Protein AF-A0A932RA64-F1 (afdb_monomer_lite)

Structure (mmCIF, N/CA/C/O backbone):
data_AF-A0A932RA64-F1
#
_entry.id   AF-A0A932RA64-F1
#
loop_
_atom_site.group_PDB
_atom_site.id
_atom_site.type_symbol
_atom_site.label_atom_id
_atom_site.label_alt_id
_atom_site.label_comp_id
_atom_site.label_asym_id
_atom_site.label_entity_id
_atom_site.label_seq_id
_atom_site.pdbx_PDB_ins_code
_atom_site.Cartn_x
_atom_site.Cartn_y
_atom_site.Cartn_z
_atom_site.occupancy
_atom_site.B_iso_or_equiv
_atom_site.auth_seq_id
_atom_site.auth_comp_id
_atom_site.auth_asym_id
_atom_site.auth_atom_id
_atom_site.pdbx_PDB_model_num
ATOM 1 N N . MET A 1 1 ? 40.287 5.158 90.917 1.00 43.31 1 MET A N 1
ATOM 2 C CA . MET A 1 1 ? 40.723 5.036 89.509 1.00 43.31 1 MET A CA 1
ATOM 3 C C . MET A 1 1 ? 39.630 4.336 88.724 1.00 43.31 1 MET A C 1
ATOM 5 O O . MET A 1 1 ? 39.381 3.182 89.023 1.00 43.31 1 MET A O 1
ATOM 9 N N . GLN A 1 2 ? 38.979 5.041 87.796 1.00 41.34 2 GLN A N 1
ATOM 10 C CA . GLN A 1 2 ? 38.409 4.550 86.526 1.00 41.34 2 GLN A CA 1
ATOM 11 C C . GLN A 1 2 ? 37.528 5.678 85.967 1.00 41.34 2 GLN A C 1
ATOM 13 O O . GLN A 1 2 ? 36.369 5.833 86.333 1.00 41.34 2 GLN A O 1
ATOM 18 N N . GLY A 1 3 ? 38.139 6.535 85.146 1.00 41.34 3 GLY A N 1
ATOM 19 C CA . GLY A 1 3 ? 37.434 7.546 84.365 1.00 41.34 3 GLY A CA 1
ATOM 20 C C . GLY A 1 3 ? 36.888 6.914 83.088 1.00 41.34 3 GLY A C 1
ATOM 21 O O . GLY A 1 3 ? 37.637 6.284 82.339 1.00 41.34 3 GLY A O 1
ATOM 22 N N . ALA A 1 4 ? 35.588 7.070 82.855 1.00 46.59 4 ALA A N 1
ATOM 23 C CA . ALA A 1 4 ? 34.913 6.620 81.647 1.00 46.59 4 ALA A CA 1
ATOM 24 C C . ALA A 1 4 ? 35.402 7.425 80.428 1.00 46.59 4 ALA A C 1
ATOM 26 O O . ALA A 1 4 ? 35.295 8.650 80.393 1.00 46.59 4 ALA A O 1
ATOM 27 N N . LYS A 1 5 ? 35.944 6.739 79.414 1.00 47.97 5 LYS A N 1
ATOM 28 C CA . LYS A 1 5 ? 36.282 7.337 78.114 1.00 47.97 5 LYS A CA 1
ATOM 29 C C . LYS A 1 5 ? 35.039 7.331 77.221 1.00 47.97 5 LYS A C 1
ATOM 31 O O . LYS A 1 5 ? 34.555 6.269 76.841 1.00 47.97 5 LYS A O 1
ATOM 36 N N . ALA A 1 6 ? 34.542 8.515 76.873 1.00 49.59 6 ALA A N 1
ATOM 37 C CA . ALA A 1 6 ? 33.472 8.693 75.897 1.00 49.59 6 ALA A CA 1
ATOM 38 C C . ALA A 1 6 ? 33.995 8.440 74.470 1.00 49.59 6 ALA A C 1
ATOM 40 O O . ALA A 1 6 ? 34.902 9.125 73.997 1.00 49.59 6 ALA A O 1
ATOM 41 N N . VAL A 1 7 ? 33.417 7.458 73.777 1.00 53.03 7 VAL A N 1
ATOM 42 C CA . VAL A 1 7 ? 33.696 7.162 72.364 1.00 53.03 7 VAL A CA 1
ATOM 43 C C . VAL A 1 7 ? 32.803 8.053 71.496 1.00 53.03 7 VAL A C 1
ATOM 45 O O . VAL A 1 7 ? 31.592 7.853 71.437 1.00 53.03 7 VAL A O 1
ATOM 48 N N . ARG A 1 8 ? 33.382 9.048 70.814 1.00 50.34 8 ARG A N 1
ATOM 49 C CA . ARG A 1 8 ? 32.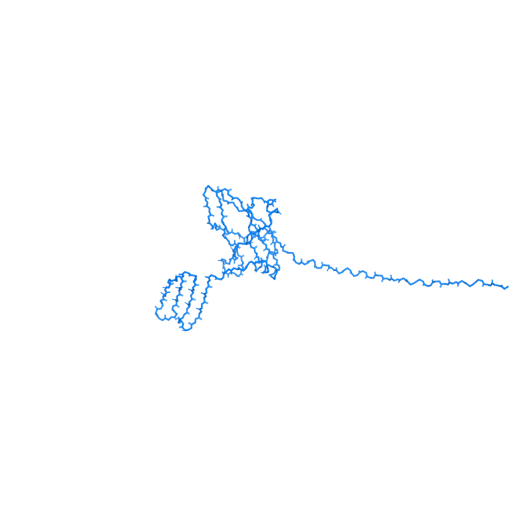681 9.832 69.782 1.00 50.34 8 ARG A CA 1
ATOM 50 C C . ARG A 1 8 ? 32.613 9.010 68.491 1.00 50.34 8 ARG A C 1
ATOM 52 O O . ARG A 1 8 ? 33.639 8.779 67.859 1.00 50.34 8 ARG A O 1
ATOM 59 N N . ARG A 1 9 ? 31.414 8.572 68.091 1.00 46.50 9 ARG A N 1
ATOM 60 C CA . ARG A 1 9 ? 31.167 7.999 66.757 1.00 46.50 9 ARG A CA 1
ATOM 61 C C . ARG A 1 9 ? 31.003 9.140 65.751 1.00 46.50 9 ARG A C 1
ATOM 63 O O . ARG A 1 9 ? 30.076 9.934 65.873 1.00 46.50 9 ARG A O 1
ATOM 70 N N . LEU A 1 10 ? 31.910 9.222 64.782 1.00 46.72 10 LEU A N 1
ATOM 71 C CA . LEU A 1 10 ? 31.826 10.138 63.647 1.00 46.72 10 LEU A CA 1
ATOM 72 C C . LEU A 1 10 ? 30.909 9.495 62.592 1.00 46.72 10 LEU A C 1
ATOM 74 O O . LEU A 1 10 ? 31.280 8.500 61.975 1.00 46.72 10 LEU A O 1
ATOM 78 N N . GLY A 1 11 ? 29.681 9.996 62.453 1.00 45.12 11 GLY A N 1
ATOM 79 C CA . GLY A 1 11 ? 28.744 9.536 61.427 1.00 45.12 11 GLY A CA 1
ATOM 80 C C . GLY A 1 11 ? 29.084 10.167 60.079 1.00 45.12 11 GLY A C 1
ATOM 81 O O . GLY A 1 11 ? 28.989 11.383 59.939 1.00 45.12 11 GLY A O 1
A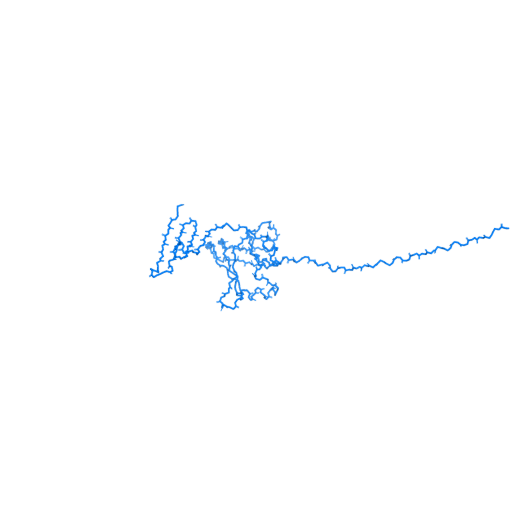TOM 82 N N . TYR A 1 12 ? 29.478 9.358 59.097 1.00 45.50 12 TYR A N 1
ATOM 83 C CA . TYR A 1 12 ? 29.599 9.798 57.709 1.00 45.50 12 TYR A CA 1
ATOM 84 C C . TYR A 1 12 ? 28.205 9.827 57.076 1.00 45.50 12 TYR A C 1
ATOM 86 O O . TYR A 1 12 ? 27.542 8.796 56.972 1.00 45.50 12 TYR A O 1
ATOM 94 N N . LEU A 1 13 ? 27.749 11.020 56.691 1.00 44.28 13 LEU A N 1
ATOM 95 C CA . LEU A 1 13 ? 26.507 11.222 55.951 1.00 44.28 13 LEU A CA 1
ATOM 96 C C . LEU A 1 13 ? 26.804 11.018 54.456 1.00 44.28 13 LEU A C 1
ATOM 98 O O . LEU A 1 13 ? 27.383 11.887 53.808 1.00 44.28 13 LEU A O 1
ATOM 102 N N . THR A 1 14 ? 26.458 9.855 53.910 1.00 49.31 14 THR A N 1
ATOM 103 C CA . THR A 1 14 ? 26.596 9.580 52.473 1.00 49.31 14 THR A CA 1
ATOM 104 C C . THR A 1 14 ? 25.455 10.268 51.723 1.00 49.31 14 THR A C 1
ATOM 106 O O . THR A 1 14 ? 24.301 9.860 51.835 1.00 49.31 14 THR A O 1
ATOM 109 N N . PHE A 1 15 ? 25.760 11.328 50.973 1.00 45.50 15 PHE A N 1
ATOM 110 C CA . PHE A 1 15 ? 24.798 12.001 50.097 1.00 45.50 15 PHE A CA 1
ATOM 111 C C . PHE A 1 15 ? 24.654 11.186 48.803 1.00 45.50 15 PHE A C 1
ATOM 113 O O . PHE A 1 15 ? 25.564 11.145 47.977 1.00 45.50 15 PHE A O 1
ATOM 120 N N . LEU A 1 16 ? 23.530 10.487 48.647 1.00 49.44 16 LEU A N 1
ATOM 121 C CA . LEU A 1 16 ? 23.202 9.715 47.448 1.00 49.44 16 LEU A CA 1
ATOM 122 C C . LEU A 1 16 ? 22.595 10.673 46.412 1.00 49.44 16 LEU A C 1
ATOM 124 O O . LEU A 1 16 ? 21.440 11.078 46.526 1.00 49.44 16 LEU A O 1
ATOM 128 N N . LEU A 1 17 ? 23.396 11.086 45.427 1.00 51.34 17 LEU A N 1
ATOM 129 C CA . LEU A 1 17 ? 22.946 11.926 44.319 1.00 51.34 17 LEU A CA 1
ATOM 130 C C . LEU A 1 17 ? 22.163 11.054 43.321 1.00 51.34 17 LEU A C 1
ATOM 132 O O . LEU A 1 17 ? 22.751 10.332 42.517 1.00 51.34 17 LEU A O 1
ATOM 136 N N . LEU A 1 18 ? 20.831 11.093 43.387 1.00 50.91 18 LEU A N 1
ATOM 137 C CA . LEU A 1 18 ? 19.956 10.475 42.389 1.00 50.91 18 LEU A CA 1
ATOM 138 C C . LEU A 1 18 ? 19.977 11.322 41.110 1.00 50.91 18 LEU A C 1
ATOM 140 O O . LEU A 1 18 ? 19.260 12.313 40.992 1.00 50.91 18 LEU A O 1
ATOM 144 N N . ILE A 1 19 ? 20.806 10.928 40.145 1.00 64.56 19 ILE A N 1
ATOM 145 C CA . ILE A 1 19 ? 20.727 11.440 38.776 1.00 64.56 19 ILE A CA 1
ATOM 146 C C . ILE A 1 19 ? 19.492 10.798 38.136 1.00 64.56 19 ILE A C 1
ATOM 148 O O . ILE A 1 19 ? 19.518 9.631 37.746 1.00 64.56 19 ILE A O 1
ATOM 152 N N . ALA A 1 20 ? 18.395 11.549 38.048 1.00 58.62 20 ALA A N 1
ATOM 153 C CA . ALA A 1 20 ? 17.260 11.181 37.213 1.00 58.62 20 ALA A CA 1
ATOM 154 C C . ALA A 1 20 ? 17.682 11.348 35.748 1.00 58.62 20 ALA A C 1
ATOM 156 O O . ALA A 1 20 ? 17.544 12.418 35.161 1.00 58.62 20 ALA A O 1
ATOM 157 N N . CYS A 1 21 ? 18.264 10.297 35.171 1.00 51.59 21 CYS A N 1
ATOM 158 C CA . CYS A 1 21 ? 18.431 10.216 33.730 1.00 51.59 21 CYS A CA 1
ATOM 159 C C . CYS A 1 21 ? 17.017 10.192 33.130 1.00 51.59 21 CYS A C 1
ATOM 161 O O . CYS A 1 21 ? 16.244 9.302 33.506 1.00 51.59 21 CYS A O 1
ATOM 163 N N . PRO A 1 22 ? 16.621 11.142 32.264 1.00 54.69 22 PRO A N 1
ATOM 164 C CA . PRO A 1 22 ? 15.389 10.979 31.518 1.00 54.69 22 PRO A CA 1
ATOM 165 C C . PRO A 1 22 ? 15.547 9.688 30.721 1.00 54.69 22 PRO A C 1
ATOM 167 O O . PRO A 1 22 ? 16.388 9.589 29.828 1.00 54.69 22 PRO A O 1
ATOM 170 N N . VAL A 1 23 ? 14.783 8.665 31.103 1.00 52.53 23 VAL A N 1
ATOM 171 C CA . VAL A 1 23 ? 14.652 7.452 30.309 1.00 52.53 23 VAL A CA 1
ATOM 172 C C . VAL A 1 23 ? 14.077 7.926 28.989 1.00 52.53 23 VAL A C 1
ATOM 174 O O . VAL A 1 23 ? 12.896 8.266 28.908 1.00 52.53 23 VAL A O 1
ATOM 177 N N . TRP A 1 24 ? 14.926 8.010 27.968 1.00 48.50 24 TRP A N 1
ATOM 178 C CA . TRP A 1 24 ? 14.471 8.209 26.609 1.00 48.50 24 TRP A CA 1
ATOM 179 C C . TRP A 1 24 ? 13.728 6.925 26.253 1.00 48.50 24 TRP A C 1
ATOM 18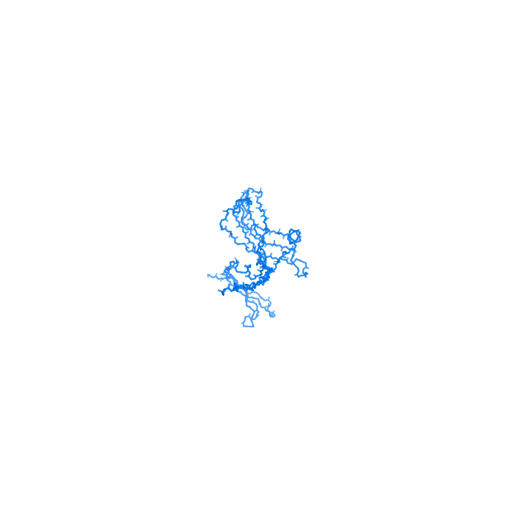1 O O . TRP A 1 24 ? 14.320 5.907 25.899 1.00 48.50 24 TRP A O 1
ATOM 191 N N . CYS A 1 25 ? 12.425 6.923 26.536 1.00 48.62 25 CYS A N 1
ATOM 192 C CA . CYS A 1 25 ? 11.538 5.828 26.205 1.00 48.62 25 CYS A CA 1
ATOM 193 C C . CYS A 1 25 ? 11.660 5.652 24.694 1.00 48.62 25 CYS A C 1
ATOM 195 O O . CYS A 1 25 ? 11.351 6.585 23.953 1.00 48.62 25 CYS A O 1
ATOM 197 N N . GLY A 1 26 ? 12.217 4.515 24.268 1.00 55.84 26 GLY A N 1
ATOM 198 C CA . GLY A 1 26 ? 12.535 4.263 22.868 1.00 55.84 26 GLY A CA 1
ATOM 199 C C . GLY A 1 26 ? 11.354 4.619 21.973 1.00 55.84 26 GLY A C 1
ATOM 200 O O . GLY A 1 26 ? 10.215 4.260 22.283 1.00 55.84 26 GLY A O 1
ATOM 201 N N . GLN A 1 27 ? 11.652 5.352 20.902 1.00 64.12 27 GLN A N 1
ATOM 202 C CA . GLN A 1 27 ? 10.721 5.800 19.868 1.00 64.12 27 GLN A CA 1
ATOM 203 C C . GLN A 1 27 ? 9.664 4.720 19.590 1.00 64.12 27 GLN A C 1
ATOM 205 O O . GLN A 1 27 ? 9.956 3.581 19.192 1.00 64.12 27 GLN A O 1
ATOM 210 N N . ARG A 1 28 ? 8.420 5.053 19.935 1.00 78.44 28 ARG A N 1
ATOM 211 C CA . ARG A 1 28 ? 7.271 4.154 19.836 1.00 78.44 28 ARG A CA 1
ATOM 212 C C . ARG A 1 28 ? 6.798 4.132 18.390 1.00 78.44 28 ARG A C 1
ATOM 214 O O . ARG A 1 28 ? 6.653 5.186 17.784 1.00 78.44 28 ARG A O 1
ATOM 221 N N . ILE A 1 29 ? 6.511 2.938 17.872 1.00 90.62 29 ILE A N 1
ATOM 222 C CA . ILE A 1 29 ? 5.692 2.828 16.663 1.00 90.62 29 ILE A CA 1
ATOM 223 C C . ILE A 1 29 ? 4.304 3.322 17.031 1.00 90.62 29 ILE A C 1
ATOM 225 O O . ILE A 1 29 ? 3.715 2.859 18.012 1.00 90.62 29 ILE A O 1
ATOM 229 N N . GLN A 1 30 ? 3.811 4.259 16.244 1.00 94.38 30 GLN A N 1
ATOM 230 C CA . GLN A 1 30 ? 2.460 4.778 16.349 1.00 94.38 30 GLN A CA 1
ATOM 231 C C . GLN A 1 30 ? 1.605 4.170 15.242 1.00 94.38 30 GLN A C 1
ATOM 233 O O . GLN A 1 30 ? 2.128 3.608 14.280 1.00 94.38 30 GLN A O 1
ATOM 238 N N . GLY A 1 31 ? 0.286 4.211 15.411 1.00 94.94 31 GLY A N 1
ATOM 239 C CA . GLY A 1 31 ? -0.644 3.574 14.490 1.00 94.94 31 GLY A CA 1
ATOM 240 C C . GLY A 1 31 ? -1.931 4.367 14.352 1.00 94.94 31 GLY A C 1
ATOM 241 O O . GLY A 1 31 ? -2.600 4.627 15.350 1.00 94.94 31 GLY A O 1
ATOM 242 N N . ILE A 1 32 ? -2.301 4.695 13.118 1.00 97.31 32 ILE A N 1
ATOM 243 C CA . ILE A 1 32 ? -3.617 5.243 12.776 1.00 97.31 32 ILE A CA 1
ATOM 244 C C . ILE A 1 32 ? -4.471 4.082 12.273 1.00 97.31 32 ILE A C 1
ATOM 246 O O . ILE A 1 32 ? -4.059 3.371 11.359 1.00 97.31 32 ILE A O 1
ATOM 250 N N . LYS A 1 33 ? -5.647 3.867 12.867 1.00 97.06 33 LYS A N 1
ATOM 251 C CA . LYS A 1 33 ? -6.576 2.812 12.438 1.00 97.06 33 LYS A CA 1
ATOM 252 C C . LYS A 1 33 ? -7.706 3.400 11.606 1.00 97.06 33 LYS A C 1
ATOM 254 O O . LYS A 1 33 ? -8.354 4.354 12.030 1.00 97.06 33 LYS A O 1
ATOM 259 N N . VAL A 1 34 ? -7.950 2.798 10.449 1.00 96.44 34 VAL A N 1
ATOM 260 C CA . VAL A 1 34 ? -8.980 3.193 9.486 1.00 96.44 34 VAL A CA 1
ATOM 261 C C . VAL A 1 34 ? -9.867 1.985 9.208 1.00 96.44 34 VAL A C 1
ATOM 263 O O . VAL A 1 34 ? -9.369 0.891 8.949 1.00 96.44 34 VAL A O 1
ATOM 266 N N . ALA A 1 35 ? -11.182 2.168 9.273 1.00 97.38 35 ALA A N 1
ATOM 267 C CA . ALA A 1 35 ? -12.135 1.154 8.840 1.00 97.38 35 ALA A CA 1
ATOM 268 C C . ALA A 1 35 ? -12.428 1.347 7.349 1.00 97.38 35 ALA A C 1
ATOM 270 O O . ALA A 1 35 ? -12.835 2.432 6.937 1.00 97.38 35 ALA A O 1
ATOM 271 N N . ILE A 1 36 ? -12.221 0.300 6.553 1.00 97.69 36 ILE A N 1
ATOM 272 C CA . ILE A 1 36 ? -12.521 0.284 5.121 1.00 97.69 36 ILE A CA 1
ATOM 273 C C . ILE A 1 36 ? -13.712 -0.638 4.898 1.00 97.69 36 ILE A C 1
ATOM 275 O O . ILE A 1 36 ? -13.664 -1.812 5.266 1.00 97.69 36 ILE A O 1
ATOM 279 N N . GLU A 1 37 ? -14.776 -0.108 4.304 1.00 97.50 37 GLU A N 1
ATOM 280 C CA . GLU A 1 37 ? -16.028 -0.826 4.076 1.00 97.50 37 GLU A CA 1
ATOM 281 C C . GLU A 1 37 ? -16.311 -0.982 2.580 1.00 97.50 37 GLU A C 1
ATOM 283 O O . GLU A 1 37 ? -16.189 -0.037 1.799 1.00 97.50 37 GLU A O 1
ATOM 288 N N . ASN A 1 38 ? -16.746 -2.179 2.186 1.00 97.88 38 ASN A N 1
ATOM 289 C CA . ASN A 1 38 ? -17.435 -2.394 0.923 1.00 97.88 38 ASN A CA 1
ATOM 290 C C . ASN A 1 38 ? -18.953 -2.322 1.154 1.00 97.88 38 ASN A C 1
ATOM 292 O O . ASN A 1 38 ? -19.534 -3.316 1.578 1.00 97.88 38 ASN A O 1
ATOM 296 N N . PRO A 1 39 ? -19.632 -1.211 0.822 1.00 97.12 39 PRO A N 1
ATOM 297 C CA . PRO A 1 39 ? -21.066 -1.069 1.081 1.00 97.12 39 PRO A CA 1
ATOM 298 C C . PRO A 1 39 ? -21.938 -1.884 0.112 1.00 97.12 39 PRO A C 1
ATOM 300 O O . PRO A 1 39 ? -23.161 -1.914 0.244 1.00 97.12 39 PRO A O 1
ATOM 303 N N . THR A 1 40 ? -21.340 -2.514 -0.903 1.00 97.88 40 THR A N 1
ATOM 304 C CA . THR A 1 40 ? -22.071 -3.167 -1.994 1.00 97.88 40 THR A CA 1
ATOM 305 C C . THR A 1 40 ? -22.183 -4.677 -1.807 1.00 97.88 40 THR A C 1
ATOM 307 O O . THR A 1 40 ? -21.360 -5.304 -1.144 1.00 97.88 40 THR A O 1
ATOM 310 N N . GLY A 1 41 ? -23.184 -5.269 -2.465 1.00 97.69 41 GLY A N 1
ATOM 311 C CA . GLY A 1 41 ? -23.387 -6.721 -2.514 1.00 97.69 41 GLY A CA 1
ATOM 312 C C . GLY A 1 41 ? -22.430 -7.470 -3.455 1.00 97.69 41 GLY A C 1
ATOM 313 O O . GLY A 1 41 ? -22.515 -8.690 -3.562 1.00 97.69 41 GLY A O 1
ATOM 314 N N . ALA A 1 42 ? -21.535 -6.764 -4.151 1.00 97.94 42 ALA A N 1
ATOM 315 C CA . ALA A 1 42 ? -20.541 -7.354 -5.042 1.00 97.94 42 ALA A CA 1
ATOM 316 C C . ALA A 1 42 ? -19.175 -7.421 -4.350 1.00 97.94 42 ALA A C 1
ATOM 318 O O . ALA A 1 42 ? -18.800 -6.507 -3.615 1.00 97.94 42 ALA A O 1
ATOM 319 N N . ALA A 1 43 ? -18.418 -8.492 -4.595 1.00 97.94 43 ALA A N 1
ATOM 320 C CA . ALA A 1 43 ? -17.038 -8.587 -4.130 1.00 97.94 43 ALA A CA 1
ATOM 321 C C . ALA A 1 43 ? -16.161 -7.558 -4.859 1.00 97.94 43 ALA A C 1
ATOM 323 O O . ALA A 1 43 ? -16.340 -7.320 -6.055 1.00 97.94 43 ALA A O 1
ATOM 324 N N . ARG A 1 44 ? -15.202 -6.974 -4.139 1.00 97.88 44 ARG A N 1
ATOM 325 C CA . ARG A 1 44 ? -14.218 -6.029 -4.672 1.00 97.88 44 ARG A CA 1
ATOM 326 C C . ARG A 1 44 ? -12.810 -6.579 -4.422 1.00 97.88 44 ARG A C 1
ATOM 328 O O . ARG A 1 44 ? -12.223 -6.271 -3.384 1.00 97.88 44 ARG A O 1
ATOM 335 N N . PRO A 1 45 ? -12.299 -7.453 -5.309 1.00 97.38 45 PRO A N 1
ATOM 336 C CA . PRO A 1 45 ? -10.902 -7.866 -5.250 1.00 97.38 45 PRO A CA 1
ATOM 337 C C . PRO A 1 45 ? -10.008 -6.679 -5.621 1.00 97.38 45 PRO A C 1
ATOM 339 O O . PRO A 1 45 ? -10.357 -5.927 -6.532 1.00 97.38 45 PRO A O 1
ATOM 342 N N . ALA A 1 46 ? -8.884 -6.521 -4.923 1.00 96.38 46 ALA A N 1
ATOM 343 C CA . ALA A 1 46 ? -7.929 -5.431 -5.120 1.00 96.38 46 ALA A CA 1
ATOM 344 C C . ALA A 1 46 ? -8.593 -4.041 -5.207 1.00 96.38 46 ALA A C 1
ATOM 346 O O . ALA A 1 46 ? -8.320 -3.269 -6.121 1.00 96.38 46 ALA A O 1
ATOM 347 N N . ALA A 1 47 ? -9.502 -3.729 -4.278 1.00 97.44 47 ALA A N 1
ATOM 348 C CA . ALA A 1 47 ? -10.149 -2.424 -4.238 1.00 97.44 47 ALA A CA 1
ATOM 349 C C . ALA A 1 47 ? -9.116 -1.329 -3.950 1.00 97.44 47 ALA A C 1
ATOM 351 O O . ALA A 1 47 ? -8.406 -1.417 -2.946 1.00 97.44 47 ALA A O 1
ATOM 352 N N . ASP A 1 48 ? -9.074 -0.300 -4.796 1.00 97.62 48 ASP A N 1
ATOM 353 C CA . ASP A 1 48 ? -8.208 0.859 -4.600 1.00 97.62 48 ASP A CA 1
ATOM 354 C C . ASP A 1 48 ? -8.687 1.683 -3.401 1.00 97.62 48 ASP A C 1
ATOM 356 O O . ASP A 1 48 ? -9.857 2.071 -3.304 1.00 97.62 48 ASP A O 1
ATOM 360 N N . VAL A 1 49 ? -7.768 1.951 -2.480 1.00 97.88 49 VAL A N 1
ATOM 361 C CA . VAL A 1 49 ? -7.983 2.814 -1.324 1.00 97.88 49 VAL A CA 1
ATOM 362 C C . VAL A 1 49 ? -6.960 3.931 -1.375 1.00 97.88 49 VAL A C 1
ATOM 364 O O . VAL A 1 49 ? -5.758 3.685 -1.430 1.00 97.88 49 VAL A O 1
ATOM 367 N N . VAL A 1 50 ? -7.467 5.157 -1.320 1.00 97.94 50 VAL A N 1
ATOM 368 C CA . VAL A 1 50 ? -6.673 6.380 -1.351 1.00 97.94 50 VAL A CA 1
ATOM 369 C C . VAL A 1 50 ? -7.018 7.199 -0.117 1.00 97.94 50 VAL A C 1
ATOM 371 O O . VAL A 1 50 ? -8.186 7.510 0.135 1.00 97.94 50 VAL A O 1
ATOM 374 N N . VAL A 1 51 ? -6.005 7.518 0.683 1.00 97.50 51 VAL A N 1
ATOM 375 C CA . VAL A 1 51 ? -6.153 8.276 1.925 1.00 97.50 51 VAL A CA 1
ATOM 376 C C . VAL A 1 51 ? -5.327 9.550 1.837 1.00 97.50 51 VAL A C 1
ATOM 378 O O . VAL A 1 51 ? -4.114 9.499 1.682 1.00 97.50 51 VAL A O 1
ATOM 381 N N . SER A 1 52 ? -5.976 10.701 1.992 1.00 97.19 52 SER A N 1
ATOM 382 C CA . SER A 1 52 ? -5.305 12.004 1.963 1.00 97.19 52 SER A CA 1
ATOM 383 C C . SER A 1 52 ? -4.284 12.144 3.100 1.00 97.19 52 SER A C 1
ATOM 385 O O . SER A 1 52 ? -4.640 12.057 4.281 1.00 97.19 52 SER A O 1
ATOM 387 N N . ILE A 1 53 ? -3.029 12.441 2.757 1.00 97.69 53 ILE A N 1
ATOM 388 C CA . ILE A 1 53 ? -1.965 12.734 3.721 1.00 97.69 53 ILE A CA 1
ATOM 389 C C . ILE A 1 53 ? -2.295 13.969 4.573 1.00 97.69 53 ILE A C 1
ATOM 391 O O . ILE A 1 53 ? -2.176 13.869 5.796 1.00 97.69 53 ILE A O 1
ATOM 395 N N . PRO A 1 54 ? -2.806 15.095 4.027 1.00 96.62 54 PRO A N 1
ATOM 396 C CA . PRO A 1 54 ? -3.269 16.215 4.848 1.00 96.62 54 PRO A CA 1
ATOM 397 C C . PRO A 1 54 ? -4.293 15.837 5.928 1.00 96.62 54 PRO A C 1
ATOM 399 O O . PRO A 1 54 ? -4.312 16.439 7.003 1.00 96.62 54 PRO A O 1
ATOM 402 N N . VAL A 1 55 ? -5.160 14.850 5.674 1.00 96.94 55 VAL A N 1
ATOM 403 C CA . VAL A 1 55 ? -6.101 14.344 6.688 1.00 96.94 55 VAL A CA 1
ATOM 404 C C . VAL A 1 55 ? -5.363 13.543 7.756 1.00 96.94 55 VAL A C 1
ATOM 406 O O . VAL A 1 55 ? -5.610 13.752 8.944 1.00 96.94 55 VAL A O 1
ATOM 409 N N . LEU A 1 56 ? -4.432 12.674 7.358 1.00 97.12 56 LEU A N 1
ATOM 410 C CA . LEU A 1 56 ? -3.620 11.907 8.301 1.00 97.12 56 LEU A CA 1
ATOM 411 C C . LEU A 1 56 ? -2.760 12.815 9.186 1.00 97.12 56 LEU A C 1
ATOM 413 O O . LEU A 1 56 ? -2.723 12.607 10.393 1.00 97.12 56 LEU A O 1
ATOM 417 N N . LEU A 1 57 ? -2.167 13.874 8.632 1.00 96.31 57 LEU A N 1
ATOM 418 C CA . LEU A 1 57 ? -1.366 14.852 9.376 1.00 96.31 57 LEU A CA 1
ATOM 419 C C . LEU A 1 57 ? -2.186 15.665 10.389 1.00 96.31 57 LEU A C 1
ATOM 421 O O . LEU A 1 57 ? -1.657 16.089 11.412 1.00 96.31 57 LEU A O 1
ATOM 425 N N . LYS A 1 58 ? -3.493 15.861 10.164 1.00 97.19 58 LYS A N 1
ATOM 426 C CA . LYS A 1 58 ? -4.377 16.465 11.182 1.00 97.19 58 LYS A CA 1
ATOM 427 C C . LYS A 1 58 ? -4.590 15.547 12.387 1.00 97.19 58 LYS A C 1
ATOM 429 O O . LYS A 1 58 ? -4.819 16.043 13.486 1.00 97.19 58 LYS A O 1
ATOM 434 N N . ILE A 1 59 ? -4.555 14.232 12.175 1.00 96.25 59 ILE A N 1
ATOM 435 C CA . ILE A 1 59 ? -4.719 13.214 13.223 1.00 96.25 59 ILE A CA 1
ATOM 436 C C . ILE A 1 59 ? -3.381 12.965 13.930 1.00 96.25 59 ILE A C 1
ATOM 438 O O . ILE A 1 59 ? -3.333 12.865 15.153 1.00 96.25 59 ILE A O 1
ATOM 442 N N . ALA A 1 60 ? -2.308 12.891 13.148 1.00 96.06 60 ALA A N 1
ATOM 443 C CA . ALA A 1 60 ? -0.947 12.597 13.558 1.00 96.06 60 ALA A CA 1
ATOM 444 C C . ALA A 1 60 ? 0.018 13.615 12.923 1.00 96.06 60 ALA A C 1
ATOM 446 O O . ALA A 1 60 ? 0.591 13.348 11.865 1.00 96.06 60 ALA A O 1
ATOM 447 N N . PRO A 1 61 ? 0.211 14.793 13.546 1.00 95.81 61 PRO A N 1
ATOM 448 C CA . PRO A 1 61 ? 1.106 15.826 13.015 1.00 95.81 61 PRO A CA 1
ATOM 449 C C . PRO A 1 61 ? 2.578 15.402 12.930 1.00 95.81 61 PRO A C 1
ATOM 451 O O . PRO A 1 61 ? 3.370 16.062 12.267 1.00 95.81 61 PRO A O 1
ATOM 454 N N . ASP A 1 62 ? 2.949 14.324 13.619 1.00 93.94 62 ASP A N 1
ATOM 455 C CA . ASP A 1 62 ? 4.285 13.734 13.656 1.00 93.94 62 ASP A CA 1
ATOM 456 C C . ASP A 1 62 ? 4.453 12.538 12.698 1.00 93.94 62 ASP A C 1
ATOM 458 O O . ASP A 1 62 ? 5.440 11.807 12.790 1.00 93.94 62 ASP A O 1
ATOM 462 N N . LEU A 1 63 ? 3.500 12.320 11.783 1.00 94.75 63 LEU A N 1
ATOM 463 C CA . LEU A 1 63 ? 3.548 11.246 10.795 1.00 94.75 63 LEU A CA 1
ATOM 464 C C . LEU A 1 63 ? 4.793 11.351 9.902 1.00 94.75 63 LEU A C 1
ATOM 466 O O . LEU A 1 63 ? 5.021 12.343 9.213 1.00 94.75 63 LEU A O 1
ATOM 470 N N . THR A 1 64 ? 5.567 10.271 9.853 1.00 93.19 64 THR A N 1
ATOM 471 C CA . THR A 1 64 ? 6.773 10.154 9.030 1.00 93.19 64 THR A CA 1
ATOM 472 C C . THR A 1 64 ? 6.472 9.402 7.733 1.00 93.19 64 THR A C 1
ATOM 474 O O . THR A 1 64 ? 6.467 8.172 7.705 1.00 93.19 64 THR A O 1
ATOM 477 N N . LEU A 1 65 ? 6.234 10.135 6.642 1.00 92.25 65 LEU A N 1
ATOM 478 C CA . LEU A 1 65 ? 5.783 9.562 5.362 1.00 92.25 65 LEU A CA 1
ATOM 479 C C . LEU A 1 65 ? 6.777 8.573 4.734 1.00 92.25 65 LEU A C 1
ATOM 481 O O . LEU A 1 65 ? 6.370 7.559 4.178 1.00 92.25 65 LEU A O 1
ATOM 485 N N . GLY A 1 66 ? 8.081 8.828 4.875 1.00 89.38 66 GLY A N 1
ATOM 486 C CA . GLY A 1 66 ? 9.134 7.930 4.380 1.00 89.38 66 GLY A CA 1
ATOM 487 C C . GLY A 1 66 ? 9.328 6.656 5.213 1.00 89.38 66 GLY A C 1
ATOM 488 O O . GLY A 1 66 ? 10.075 5.766 4.813 1.00 89.38 66 GLY A O 1
ATOM 489 N N . SER A 1 67 ? 8.679 6.557 6.373 1.00 92.00 67 SER A N 1
ATOM 490 C CA . SER A 1 67 ? 8.779 5.421 7.288 1.00 92.00 67 SER A CA 1
ATOM 491 C C . SER A 1 67 ? 7.406 5.062 7.843 1.00 92.00 67 SER A C 1
ATOM 493 O O . SER A 1 67 ? 7.135 5.177 9.041 1.00 92.00 67 SER A O 1
ATOM 495 N N . LEU A 1 68 ? 6.543 4.598 6.939 1.00 95.12 68 LEU A N 1
ATOM 496 C CA . LEU A 1 68 ? 5.260 3.993 7.270 1.00 95.12 68 LEU A CA 1
ATOM 497 C C . LEU A 1 68 ? 5.123 2.575 6.703 1.00 95.12 68 LEU A C 1
ATOM 499 O O . LEU A 1 68 ? 5.831 2.174 5.780 1.00 95.12 68 LEU A O 1
ATOM 503 N N . MET A 1 69 ? 4.201 1.816 7.284 1.00 96.12 69 MET A N 1
ATOM 504 C CA . MET A 1 69 ? 3.798 0.477 6.870 1.00 96.12 69 MET A CA 1
ATOM 505 C C . MET A 1 69 ? 2.285 0.347 7.034 1.00 96.12 69 MET A C 1
ATOM 507 O O . MET A 1 69 ? 1.732 0.767 8.051 1.00 96.12 69 MET A O 1
ATOM 511 N N . VAL A 1 70 ? 1.619 -0.271 6.063 1.00 97.62 70 VAL A N 1
ATOM 512 C CA . VAL A 1 70 ? 0.177 -0.528 6.112 1.00 97.62 70 VAL A CA 1
ATOM 513 C C . VAL A 1 70 ? -0.053 -2.004 6.398 1.00 97.62 70 VAL A C 1
ATOM 515 O O . VAL A 1 70 ? 0.506 -2.871 5.733 1.00 97.62 70 VAL A O 1
ATOM 518 N N . THR A 1 71 ? -0.885 -2.307 7.389 1.00 97.38 71 THR A N 1
ATOM 519 C CA . THR A 1 71 ? -1.337 -3.674 7.668 1.00 97.38 71 THR A CA 1
ATOM 520 C C . THR A 1 71 ? -2.852 -3.726 7.746 1.00 97.38 71 THR A C 1
ATOM 522 O O . THR A 1 71 ? -3.497 -2.730 8.065 1.00 97.38 71 THR A O 1
ATOM 525 N N . ALA A 1 72 ? -3.442 -4.882 7.469 1.00 97.62 72 ALA A N 1
ATOM 526 C CA . ALA A 1 72 ? -4.869 -5.093 7.637 1.00 97.62 72 ALA A CA 1
ATOM 527 C C . ALA A 1 72 ? -5.168 -6.416 8.323 1.00 97.62 72 ALA A C 1
ATOM 529 O O . ALA A 1 72 ? -4.490 -7.424 8.120 1.00 97.62 72 ALA A O 1
ATOM 530 N N . THR A 1 73 ? -6.260 -6.420 9.072 1.00 97.44 73 THR A N 1
ATOM 531 C CA . THR A 1 73 ? -6.847 -7.623 9.656 1.00 97.44 73 THR A CA 1
ATOM 532 C C . THR A 1 73 ? -8.174 -7.942 8.963 1.00 97.44 73 THR A C 1
ATOM 534 O O . THR A 1 73 ? -8.658 -7.201 8.099 1.00 97.44 73 THR A O 1
ATOM 537 N N . GLY A 1 74 ? -8.764 -9.091 9.295 1.00 94.81 74 GLY A N 1
ATOM 538 C CA . GLY A 1 74 ? -10.141 -9.425 8.915 1.00 94.81 74 GLY A CA 1
ATOM 539 C C . GLY A 1 74 ? -11.196 -8.816 9.847 1.00 94.81 74 GLY A C 1
ATOM 540 O O . GLY A 1 74 ? -12.375 -9.126 9.706 1.00 94.81 74 GLY A O 1
ATOM 541 N N . ALA A 1 75 ? -10.785 -8.005 10.826 1.00 96.31 75 ALA A N 1
ATOM 542 C CA . ALA A 1 75 ? -11.665 -7.451 11.842 1.00 96.31 75 ALA A CA 1
ATOM 543 C C . ALA A 1 75 ? -12.559 -6.343 11.278 1.00 96.31 75 ALA A C 1
ATOM 545 O O . ALA A 1 75 ? -12.094 -5.495 10.523 1.00 96.31 75 ALA A O 1
ATOM 546 N N . ALA A 1 76 ? -13.816 -6.295 11.719 1.00 96.44 76 ALA A N 1
ATOM 547 C CA . ALA A 1 76 ? -14.746 -5.218 11.378 1.00 96.44 76 ALA A CA 1
ATOM 548 C C . ALA A 1 76 ? -14.750 -4.086 12.422 1.00 96.44 76 ALA A C 1
ATOM 550 O O . ALA A 1 76 ? -15.303 -3.016 12.186 1.00 96.44 76 ALA A O 1
ATOM 551 N N . THR A 1 77 ? -14.153 -4.316 13.596 1.00 96.81 77 THR A N 1
ATOM 552 C CA . THR A 1 77 ? -14.152 -3.372 14.724 1.00 96.81 77 THR A CA 1
ATOM 553 C C . THR A 1 77 ? -12.776 -3.281 15.374 1.00 96.81 77 THR A C 1
ATOM 555 O O . THR A 1 77 ? -11.991 -4.227 15.323 1.00 96.81 77 THR A O 1
ATOM 558 N N . LEU A 1 78 ? -12.510 -2.173 16.073 1.00 95.88 78 LEU A N 1
ATOM 559 C CA . LEU A 1 78 ? -11.253 -1.973 16.805 1.00 95.88 78 LEU A CA 1
ATOM 560 C C . LEU A 1 78 ? -11.018 -3.025 17.901 1.00 95.88 78 LEU A C 1
ATOM 562 O O . LEU A 1 78 ? -9.880 -3.403 18.150 1.00 95.88 78 LEU A O 1
ATOM 566 N N . ALA A 1 79 ? -12.080 -3.514 18.549 1.00 96.12 79 ALA A N 1
ATOM 567 C CA . ALA A 1 79 ? -11.966 -4.534 19.592 1.00 96.12 79 ALA A CA 1
ATOM 568 C C . ALA A 1 79 ? -11.557 -5.901 19.020 1.00 96.12 79 ALA A C 1
ATOM 570 O O . ALA A 1 79 ? -10.709 -6.581 19.591 1.00 96.12 79 ALA A O 1
ATOM 571 N N . GLN A 1 80 ? -12.134 -6.290 17.879 1.00 96.62 80 GLN A N 1
ATOM 572 C CA . GLN A 1 80 ? -11.740 -7.509 17.165 1.00 96.62 80 GLN A CA 1
ATOM 573 C C . GLN A 1 80 ? -10.308 -7.407 16.639 1.00 96.62 80 GLN A C 1
ATOM 575 O O . GLN A 1 80 ? -9.537 -8.356 16.745 1.00 96.62 80 GLN A O 1
ATOM 580 N N . ASP A 1 81 ? -9.946 -6.244 16.105 1.00 96.88 81 ASP A N 1
ATOM 581 C CA . ASP A 1 81 ? -8.604 -5.977 15.608 1.00 96.88 81 ASP A CA 1
ATOM 582 C C . ASP A 1 81 ? -7.559 -6.067 16.733 1.00 96.88 81 ASP A C 1
ATOM 584 O O . ASP A 1 81 ? -6.558 -6.759 16.582 1.00 96.88 81 ASP A O 1
ATOM 588 N N . ALA A 1 82 ? -7.843 -5.501 17.911 1.00 94.62 82 ALA A N 1
ATOM 589 C CA . ALA A 1 82 ? -6.979 -5.613 19.089 1.00 94.62 82 ALA A CA 1
ATOM 590 C C . ALA A 1 82 ? -6.815 -7.055 19.610 1.00 94.62 82 ALA A C 1
ATOM 592 O O . ALA A 1 82 ? -5.824 -7.356 20.272 1.00 94.62 82 ALA A O 1
ATOM 593 N N . ALA A 1 83 ? -7.779 -7.938 19.333 1.00 95.06 83 ALA A N 1
ATOM 594 C CA . ALA A 1 83 ? -7.717 -9.359 19.674 1.00 95.06 83 ALA A CA 1
ATOM 595 C C . ALA A 1 83 ? -7.065 -10.218 18.574 1.00 95.06 83 ALA A C 1
ATOM 597 O O . ALA A 1 83 ? -6.873 -11.420 18.767 1.00 95.06 83 ALA A O 1
ATOM 598 N N . THR A 1 84 ? -6.754 -9.634 17.413 1.00 93.44 84 THR A N 1
ATOM 599 C CA . THR A 1 84 ? -6.170 -10.356 16.284 1.00 93.44 84 THR A CA 1
ATOM 600 C C . THR A 1 84 ? -4.666 -10.526 16.496 1.00 93.44 84 THR A C 1
ATOM 602 O O . THR A 1 84 ? -3.952 -9.565 16.766 1.00 93.44 84 THR A O 1
ATOM 605 N N . MET A 1 85 ? -4.177 -11.760 16.362 1.00 88.44 85 MET A N 1
ATOM 606 C CA . MET A 1 85 ? -2.762 -12.091 16.585 1.00 88.44 85 MET A CA 1
ATOM 607 C C . MET A 1 85 ? -1.875 -11.829 15.363 1.00 88.44 85 MET A C 1
ATOM 609 O O . MET A 1 85 ? -0.673 -11.634 15.514 1.00 88.44 85 MET A O 1
ATOM 613 N N . GLU A 1 86 ? -2.459 -11.830 14.164 1.00 89.94 86 GLU A N 1
ATOM 614 C CA . GLU A 1 86 ? -1.735 -11.700 12.901 1.00 89.94 86 GLU A CA 1
ATOM 615 C C . GLU A 1 86 ? -2.419 -10.679 11.989 1.00 89.94 86 GLU A C 1
ATOM 617 O O . GLU A 1 86 ? -3.619 -10.759 11.721 1.00 89.94 86 GLU A O 1
ATOM 622 N N . ALA A 1 87 ? -1.635 -9.727 11.491 1.00 94.31 87 ALA A N 1
ATOM 623 C CA . ALA A 1 87 ? -2.058 -8.773 10.478 1.00 94.31 87 ALA A CA 1
ATOM 624 C C . ALA A 1 87 ? -1.265 -9.017 9.193 1.00 94.31 87 ALA A C 1
ATOM 626 O O . ALA A 1 87 ? -0.088 -9.375 9.231 1.00 94.31 87 ALA A O 1
ATOM 627 N N . THR A 1 88 ? -1.906 -8.811 8.049 1.00 94.62 88 THR A N 1
ATOM 628 C CA . THR A 1 88 ? -1.258 -8.928 6.741 1.00 94.62 88 THR A CA 1
ATOM 629 C C . THR A 1 88 ? -0.731 -7.562 6.327 1.00 94.62 88 THR A C 1
ATOM 631 O O . THR A 1 88 ? -1.499 -6.600 6.314 1.00 94.62 88 THR A O 1
ATOM 634 N N . GLU A 1 89 ? 0.555 -7.456 5.987 1.00 96.12 89 GLU A N 1
ATOM 635 C CA . GLU A 1 89 ? 1.086 -6.236 5.368 1.00 96.12 89 GLU A CA 1
ATOM 636 C C . GLU A 1 89 ? 0.479 -6.038 3.977 1.00 96.12 89 GLU A C 1
ATOM 638 O O . GLU A 1 89 ? 0.339 -6.988 3.202 1.00 96.12 89 GLU A O 1
ATOM 643 N N . ILE A 1 90 ? 0.126 -4.793 3.671 1.00 96.06 90 ILE A N 1
ATOM 644 C CA . ILE A 1 90 ? -0.384 -4.373 2.374 1.00 96.06 90 ILE A CA 1
ATOM 645 C C . ILE A 1 90 ? 0.677 -3.489 1.703 1.00 96.06 90 ILE A C 1
ATOM 647 O O . ILE A 1 90 ? 1.094 -2.497 2.307 1.00 96.06 90 ILE A O 1
ATOM 651 N N . PRO A 1 91 ? 1.088 -3.794 0.454 1.00 94.69 91 PRO A N 1
ATOM 652 C CA . PRO A 1 91 ? 1.888 -2.872 -0.339 1.00 94.69 91 PRO A CA 1
ATOM 653 C C . PRO A 1 91 ? 1.175 -1.526 -0.468 1.00 94.69 91 PRO A C 1
ATOM 655 O O . PRO A 1 91 ? 0.024 -1.462 -0.901 1.00 94.69 91 PRO A O 1
ATOM 658 N N . SER A 1 92 ? 1.872 -0.456 -0.112 1.00 95.75 92 SER A N 1
ATOM 659 C CA . SER A 1 92 ? 1.328 0.895 -0.127 1.00 95.75 92 SER A CA 1
ATOM 660 C C . SER A 1 92 ? 2.346 1.885 -0.668 1.00 95.75 92 SER A C 1
ATOM 662 O O . SER A 1 92 ? 3.551 1.702 -0.468 1.00 95.75 92 SER A O 1
ATOM 664 N N . GLN A 1 93 ? 1.858 2.954 -1.282 1.00 95.31 93 GLN A N 1
ATOM 665 C CA . GLN A 1 93 ? 2.669 4.020 -1.847 1.00 95.31 93 GLN A CA 1
ATOM 666 C C . GLN A 1 93 ? 2.191 5.370 -1.319 1.00 95.31 93 GLN A C 1
ATOM 668 O O . GLN A 1 93 ? 0.991 5.598 -1.202 1.00 95.31 93 GLN A O 1
ATOM 673 N N . VAL A 1 94 ? 3.139 6.232 -0.954 1.00 97.25 94 VAL A N 1
ATOM 674 C CA . VAL A 1 94 ? 2.860 7.651 -0.730 1.00 97.25 94 VAL A CA 1
ATOM 675 C C . VAL A 1 94 ? 3.190 8.363 -2.028 1.00 97.25 94 VAL A C 1
ATOM 677 O O . VAL A 1 94 ? 4.339 8.298 -2.468 1.00 97.25 94 VAL A O 1
ATOM 680 N N . ASP A 1 95 ? 2.186 8.993 -2.619 1.00 95.56 95 ASP A N 1
ATOM 681 C CA . ASP A 1 95 ? 2.287 9.642 -3.917 1.00 95.56 95 ASP A CA 1
ATOM 682 C C . ASP A 1 95 ? 2.331 11.160 -3.776 1.00 95.56 95 ASP A C 1
ATOM 684 O O . ASP A 1 95 ? 1.609 11.749 -2.971 1.00 95.56 95 ASP A O 1
ATOM 688 N N . ASP A 1 96 ? 3.210 11.755 -4.575 1.00 96.06 96 ASP A N 1
ATOM 689 C CA . ASP A 1 96 ? 3.333 13.187 -4.835 1.00 96.06 96 ASP A CA 1
ATOM 690 C C . ASP A 1 96 ? 2.594 13.470 -6.150 1.00 96.06 96 ASP A C 1
ATOM 692 O O . ASP A 1 96 ? 3.005 12.993 -7.216 1.00 96.06 96 ASP A O 1
ATOM 696 N N . LEU A 1 97 ? 1.455 14.157 -6.072 1.00 95.31 97 LEU A N 1
ATOM 697 C CA . LEU A 1 97 ? 0.573 14.401 -7.210 1.00 95.31 97 LEU A CA 1
ATOM 698 C C . LEU A 1 97 ? 0.810 15.761 -7.863 1.00 95.31 97 LEU A C 1
ATOM 700 O O . LEU A 1 97 ? 0.477 15.926 -9.043 1.00 95.31 97 LEU A O 1
ATOM 704 N N . ASP A 1 98 ? 1.340 16.734 -7.125 1.00 95.75 98 ASP A N 1
ATOM 705 C CA . ASP A 1 98 ? 1.573 18.090 -7.624 1.00 95.75 98 ASP A CA 1
ATOM 706 C C . ASP A 1 98 ? 3.048 18.398 -7.943 1.00 95.75 98 ASP A C 1
ATOM 708 O O . ASP A 1 98 ? 3.343 19.398 -8.610 1.00 95.75 98 ASP A O 1
ATOM 712 N N . GLY A 1 99 ? 3.952 17.482 -7.596 1.00 93.56 99 GLY A N 1
ATOM 713 C CA . GLY A 1 99 ? 5.373 17.538 -7.903 1.00 93.56 99 GLY A CA 1
ATOM 714 C C . GLY A 1 99 ? 6.166 18.442 -6.963 1.00 93.56 99 GLY A C 1
ATOM 715 O O . GLY A 1 99 ? 7.251 18.897 -7.348 1.00 93.56 99 GLY A O 1
ATOM 716 N N . ASP A 1 100 ? 5.645 18.752 -5.774 1.00 94.50 100 ASP A N 1
ATOM 717 C CA . ASP A 1 100 ? 6.331 19.574 -4.777 1.00 94.50 100 ASP A CA 1
ATOM 718 C C . ASP A 1 100 ? 7.355 18.793 -3.924 1.00 94.50 100 ASP A C 1
ATOM 720 O O . ASP A 1 100 ? 8.144 19.393 -3.181 1.00 94.50 100 ASP A O 1
ATOM 724 N N . GLY A 1 101 ? 7.418 17.467 -4.087 1.00 90.00 101 GLY A N 1
ATOM 725 C CA . GLY A 1 101 ? 8.288 16.553 -3.349 1.00 90.00 101 GLY A CA 1
ATOM 726 C C . GLY A 1 101 ? 7.717 16.089 -2.004 1.00 90.00 101 GLY A C 1
ATOM 727 O O . GLY A 1 101 ? 8.384 15.328 -1.291 1.00 90.00 101 GLY A O 1
ATOM 728 N N . GLY A 1 102 ? 6.526 16.551 -1.629 1.00 91.88 102 GLY A N 1
ATOM 729 C CA . GLY A 1 102 ? 5.727 16.106 -0.498 1.00 91.88 102 GLY A CA 1
ATOM 730 C C . GLY A 1 102 ? 4.787 14.960 -0.872 1.00 91.88 102 GLY A C 1
ATOM 731 O O . GLY A 1 102 ? 4.518 14.690 -2.032 1.00 91.88 102 GLY A O 1
ATOM 732 N N . GLY A 1 103 ? 4.309 14.226 0.134 1.00 95.12 103 GLY A N 1
ATOM 733 C CA . GLY A 1 103 ? 3.282 13.208 -0.086 1.00 95.12 103 GLY A CA 1
ATOM 734 C C . GLY A 1 103 ? 1.883 13.799 0.054 1.00 95.12 103 GLY A C 1
ATOM 735 O O . GLY A 1 103 ? 1.571 14.360 1.107 1.00 95.12 103 GLY A O 1
ATOM 736 N N . ASP A 1 104 ? 1.031 13.591 -0.945 1.00 97.38 104 ASP A N 1
ATOM 737 C CA . ASP A 1 104 ? -0.356 14.065 -0.993 1.00 97.38 104 ASP A CA 1
ATOM 738 C C . ASP A 1 104 ? -1.358 12.995 -0.575 1.00 97.38 104 ASP A C 1
ATOM 740 O O . ASP A 1 104 ? -2.324 13.262 0.156 1.00 97.38 104 ASP A O 1
ATOM 744 N N . GLU A 1 105 ? -1.117 11.758 -1.006 1.00 97.88 105 GLU A N 1
ATOM 745 C CA . GLU A 1 105 ? -1.985 10.623 -0.723 1.00 97.88 105 GLU A CA 1
ATOM 746 C C . GLU A 1 105 ? -1.219 9.335 -0.425 1.00 97.88 105 GLU A C 1
ATOM 748 O O . GLU A 1 105 ? -0.109 9.107 -0.892 1.00 97.88 105 GLU A O 1
ATOM 753 N N . LEU A 1 106 ? -1.830 8.492 0.403 1.00 98.19 106 LEU A N 1
ATOM 754 C CA . LEU A 1 106 ? -1.427 7.116 0.642 1.00 98.19 106 LEU A CA 1
ATOM 755 C C . LEU A 1 106 ? -2.369 6.202 -0.141 1.00 98.19 106 LEU A C 1
ATOM 757 O O . LEU A 1 106 ? -3.555 6.112 0.190 1.00 98.19 106 LEU A O 1
ATOM 761 N N . ALA A 1 107 ? -1.828 5.502 -1.131 1.00 98.12 107 ALA A N 1
ATOM 762 C CA . ALA A 1 107 ? -2.545 4.561 -1.975 1.00 98.12 107 ALA A CA 1
ATOM 763 C C . ALA A 1 107 ? -2.177 3.110 -1.634 1.00 98.12 107 ALA A C 1
ATOM 765 O O . ALA A 1 107 ? -1.013 2.779 -1.391 1.00 98.12 107 ALA A O 1
ATOM 766 N N . PHE A 1 108 ? -3.173 2.226 -1.609 1.00 97.94 108 PHE A N 1
ATOM 767 C CA . PHE A 1 108 ? -2.990 0.779 -1.484 1.00 97.94 108 PHE A CA 1
ATOM 768 C C . PHE A 1 108 ? -4.215 0.020 -2.005 1.00 97.94 108 PHE A C 1
ATOM 770 O O . PHE A 1 108 ? -5.283 0.597 -2.200 1.00 97.94 108 PHE A O 1
ATOM 777 N N . GLN A 1 109 ? -4.076 -1.293 -2.198 1.00 97.94 109 GLN A N 1
ATOM 778 C CA . GLN A 1 109 ? -5.171 -2.167 -2.628 1.00 97.94 109 GLN A CA 1
ATOM 779 C C . GLN A 1 109 ? -5.533 -3.189 -1.554 1.00 97.94 109 GLN A C 1
ATOM 781 O O . GLN A 1 109 ? -4.660 -3.739 -0.882 1.00 97.94 109 GLN A O 1
ATOM 786 N N . ILE A 1 110 ? -6.828 -3.472 -1.401 1.00 97.75 110 ILE A N 1
ATOM 787 C CA . ILE A 1 110 ? -7.322 -4.438 -0.414 1.00 97.75 110 ILE A CA 1
ATOM 788 C C . ILE A 1 110 ? -8.502 -5.254 -0.949 1.00 97.75 110 ILE A C 1
ATOM 790 O O . ILE A 1 110 ? -9.419 -4.727 -1.573 1.00 97.75 110 ILE A O 1
ATOM 794 N N . ASP A 1 111 ? -8.505 -6.557 -0.668 1.00 97.88 111 ASP A N 1
ATOM 795 C CA . ASP A 1 111 ? -9.647 -7.421 -0.969 1.00 97.88 111 ASP A CA 1
ATOM 796 C C . ASP A 1 111 ? -10.777 -7.217 0.045 1.00 97.88 111 ASP A C 1
ATOM 798 O O . ASP A 1 111 ? -10.556 -7.297 1.264 1.00 97.88 111 ASP A O 1
ATOM 802 N N . LEU A 1 112 ? -11.992 -7.006 -0.470 1.00 98.06 112 LEU A N 1
ATOM 803 C CA . LEU A 1 112 ? -13.214 -6.850 0.318 1.00 98.06 112 LEU A CA 1
ATOM 804 C C . LEU A 1 112 ? -14.346 -7.728 -0.231 1.00 98.06 112 LEU A C 1
ATOM 806 O O . LEU A 1 112 ? -14.793 -7.580 -1.373 1.00 98.06 112 LEU A O 1
ATOM 810 N N . ALA A 1 113 ? -14.867 -8.616 0.610 1.00 98.31 113 ALA A N 1
ATOM 811 C CA . ALA A 1 113 ? -16.099 -9.352 0.346 1.00 98.31 113 ALA A CA 1
ATOM 812 C C . ALA A 1 113 ? -17.327 -8.409 0.348 1.00 98.31 113 ALA A C 1
ATOM 814 O O . ALA A 1 113 ? -17.226 -7.265 0.809 1.00 98.31 113 ALA A O 1
ATOM 815 N N . PRO A 1 114 ? -18.490 -8.845 -0.176 1.00 98.44 114 PRO A N 1
ATOM 816 C CA . PRO A 1 114 ? -19.735 -8.084 -0.070 1.00 98.44 114 PRO A CA 1
ATOM 817 C C . PRO A 1 114 ? -20.029 -7.661 1.372 1.00 98.44 114 PRO A C 1
ATOM 819 O O . PRO A 1 114 ? -19.956 -8.498 2.272 1.00 98.44 114 PRO A O 1
ATOM 822 N N . HIS A 1 115 ? -20.366 -6.387 1.591 1.00 97.88 115 HIS A N 1
ATOM 823 C CA . HIS A 1 115 ? -20.700 -5.835 2.917 1.00 97.88 115 HIS A CA 1
ATOM 824 C C . HIS A 1 115 ? -19.616 -6.014 3.996 1.00 97.88 115 HIS A C 1
ATOM 826 O O . HIS A 1 115 ? -19.906 -5.951 5.190 1.00 97.88 115 HIS A O 1
ATOM 832 N N . GLN A 1 116 ? -18.365 -6.264 3.599 1.00 98.25 116 GLN A N 1
ATOM 833 C CA . GLN A 1 116 ? -17.273 -6.458 4.541 1.00 98.25 116 GLN A CA 1
ATOM 834 C C . GLN A 1 116 ? -16.678 -5.120 4.978 1.00 98.25 116 GLN A C 1
ATOM 836 O O . GLN A 1 116 ? -16.348 -4.275 4.144 1.00 98.25 116 GLN A O 1
ATOM 841 N N . THR A 1 117 ? -16.437 -5.000 6.281 1.00 98.19 117 THR A N 1
ATOM 842 C CA . THR A 1 117 ? -15.546 -3.993 6.861 1.00 98.19 117 THR A CA 1
ATOM 843 C C . THR A 1 117 ? -14.246 -4.658 7.299 1.00 98.19 117 THR A C 1
ATOM 845 O O . THR A 1 117 ? -14.271 -5.731 7.905 1.00 98.19 117 THR A O 1
ATOM 848 N N . ARG A 1 118 ? -13.112 -4.018 7.009 1.00 97.81 118 ARG A N 1
ATOM 849 C CA . ARG A 1 118 ? -11.783 -4.411 7.493 1.00 97.81 118 ARG A CA 1
ATOM 850 C C . ARG A 1 118 ? -11.111 -3.243 8.203 1.00 97.81 118 ARG A C 1
ATOM 852 O O . ARG A 1 118 ? -11.223 -2.104 7.753 1.00 97.81 118 ARG A O 1
ATOM 859 N N . ILE A 1 119 ? -10.387 -3.523 9.283 1.00 98.31 119 ILE A N 1
ATOM 860 C CA . ILE A 1 119 ? -9.509 -2.544 9.925 1.00 98.31 119 ILE A CA 1
ATOM 861 C C . ILE A 1 119 ? -8.140 -2.567 9.245 1.00 98.31 119 ILE A C 1
ATOM 863 O O . ILE A 1 119 ? -7.490 -3.609 9.138 1.00 98.31 119 ILE A O 1
ATOM 867 N N . VAL A 1 120 ? -7.709 -1.387 8.812 1.00 98.38 120 VAL A N 1
ATOM 868 C CA . VAL A 1 120 ? -6.375 -1.093 8.296 1.00 98.38 120 VAL A CA 1
ATOM 869 C C . VAL A 1 120 ? -5.630 -0.268 9.340 1.00 98.38 120 VAL A C 1
ATOM 871 O O . VAL A 1 120 ? -6.175 0.686 9.889 1.00 98.38 120 VAL A O 1
ATOM 874 N N . THR A 1 121 ? -4.382 -0.625 9.623 1.00 97.94 121 THR A N 1
ATOM 875 C CA . THR A 1 121 ? -3.488 0.128 10.503 1.00 97.94 121 TH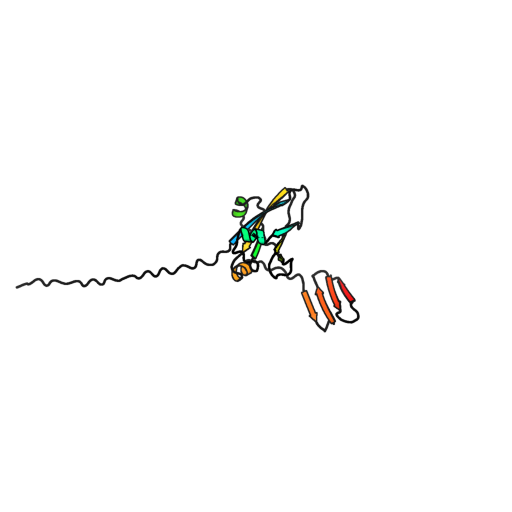R A CA 1
ATOM 876 C C . THR A 1 121 ? -2.338 0.707 9.689 1.00 97.94 121 THR A C 1
ATOM 878 O O . THR A 1 121 ? -1.576 -0.036 9.077 1.00 97.94 121 THR A O 1
ATOM 881 N N . ILE A 1 122 ? -2.195 2.030 9.725 1.00 97.88 122 ILE A N 1
ATOM 882 C CA . ILE A 1 122 ? -1.054 2.769 9.182 1.00 97.88 122 ILE A CA 1
ATOM 883 C C . ILE A 1 122 ? -0.069 2.964 10.332 1.00 97.88 122 ILE A C 1
ATOM 885 O O . ILE A 1 122 ? -0.289 3.801 11.209 1.00 97.88 122 ILE A O 1
ATOM 889 N N . SER A 1 123 ? 0.977 2.147 10.367 1.00 96.81 123 SER A N 1
ATOM 890 C CA . SER A 1 123 ? 2.032 2.197 11.376 1.00 96.81 123 SER A CA 1
ATOM 891 C C . SER A 1 123 ? 3.184 3.084 10.922 1.00 96.81 123 SER A C 1
ATOM 893 O O . SER A 1 123 ? 3.637 2.944 9.793 1.00 96.81 123 SER A O 1
ATOM 895 N N . TYR A 1 124 ? 3.690 3.958 11.792 1.00 96.12 124 TYR A N 1
ATOM 896 C CA . TYR A 1 124 ? 4.795 4.874 11.481 1.00 96.12 124 TYR A CA 1
ATOM 897 C C . TYR A 1 124 ? 5.729 5.088 12.680 1.00 96.12 124 TYR A C 1
ATOM 899 O O . TYR A 1 124 ? 5.382 4.770 13.823 1.00 96.12 124 TYR A O 1
ATOM 907 N N . GLY A 1 125 ? 6.934 5.594 12.415 1.00 94.06 125 GLY A N 1
ATOM 908 C CA . GLY A 1 125 ? 7.962 5.874 13.419 1.00 94.06 125 GLY A CA 1
ATOM 909 C C . GLY A 1 125 ? 9.371 5.791 12.832 1.00 94.06 125 GLY A C 1
ATOM 910 O O . GLY A 1 125 ? 9.560 5.985 11.631 1.00 94.06 125 GLY A O 1
ATOM 911 N N . ASP A 1 126 ? 10.360 5.465 13.669 1.00 92.25 126 ASP A N 1
ATOM 912 C CA . ASP A 1 126 ? 11.759 5.308 13.247 1.00 92.25 126 ASP A CA 1
ATOM 913 C C . ASP A 1 126 ? 11.908 4.389 12.025 1.00 92.25 126 ASP A C 1
ATOM 915 O O . ASP A 1 126 ? 11.489 3.225 12.048 1.00 92.25 126 ASP A O 1
ATOM 919 N N . ALA A 1 127 ? 12.588 4.890 10.989 1.00 90.50 127 ALA A N 1
ATOM 920 C CA . ALA A 1 127 ? 12.791 4.190 9.719 1.00 90.50 127 ALA A CA 1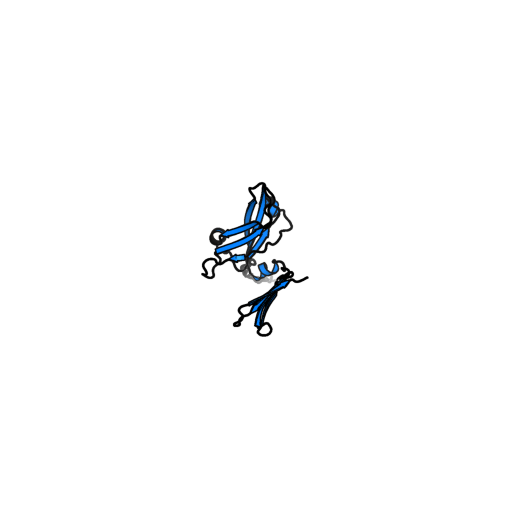
ATOM 921 C C . ALA A 1 127 ? 13.396 2.791 9.900 1.00 90.50 127 ALA A C 1
ATOM 923 O O . ALA A 1 127 ? 12.860 1.812 9.389 1.00 90.50 127 ALA A O 1
ATOM 924 N N . ASP A 1 128 ? 14.443 2.680 10.715 1.00 90.62 128 ASP A N 1
ATOM 925 C CA . ASP A 1 128 ? 15.101 1.422 11.078 1.00 90.62 128 ASP A CA 1
ATOM 926 C C . ASP A 1 128 ? 14.147 0.382 11.672 1.00 90.62 128 ASP A C 1
ATOM 928 O O . ASP A 1 128 ? 14.329 -0.825 11.511 1.00 90.62 128 ASP A O 1
ATOM 932 N N . ARG A 1 129 ? 13.152 0.837 12.434 1.00 90.19 129 ARG A N 1
ATOM 933 C CA . ARG A 1 129 ? 12.216 -0.045 13.120 1.00 90.19 129 ARG A CA 1
ATOM 934 C C . ARG A 1 129 ? 11.094 -0.475 12.190 1.00 90.19 129 ARG A C 1
ATOM 936 O O . ARG A 1 129 ? 10.756 -1.653 12.183 1.00 90.19 129 ARG A O 1
ATOM 943 N N . ILE A 1 130 ? 10.566 0.456 11.399 1.00 92.94 130 ILE A N 1
ATOM 944 C CA . ILE A 1 130 ? 9.569 0.158 10.370 1.00 92.94 130 ILE A CA 1
ATOM 945 C C . ILE A 1 130 ? 10.157 -0.796 9.332 1.00 92.94 130 ILE A C 1
ATOM 947 O O . ILE A 1 130 ? 9.551 -1.823 9.054 1.00 92.94 130 ILE A O 1
ATOM 951 N N . LEU A 1 131 ? 11.372 -0.539 8.841 1.00 88.56 131 LEU A N 1
ATOM 952 C CA . LEU A 1 131 ? 12.028 -1.384 7.842 1.00 88.56 131 LEU A CA 1
ATOM 953 C C . LEU A 1 131 ? 12.219 -2.832 8.318 1.00 88.56 131 LEU A C 1
ATOM 955 O O . LEU A 1 131 ? 12.068 -3.747 7.522 1.00 88.56 131 LEU A O 1
ATOM 959 N N . ARG A 1 132 ? 12.497 -3.052 9.611 1.00 90.06 132 ARG A N 1
ATOM 960 C CA . ARG A 1 132 ? 12.611 -4.404 10.197 1.00 90.06 132 ARG A CA 1
ATOM 961 C C . ARG A 1 132 ? 11.276 -5.139 10.343 1.00 90.06 132 ARG A C 1
ATOM 963 O O . ARG A 1 132 ? 11.291 -6.348 10.540 1.00 90.06 132 ARG A O 1
ATOM 970 N N . LEU A 1 133 ? 10.155 -4.418 10.345 1.00 90.44 133 LEU A N 1
ATOM 971 C CA . LEU A 1 133 ? 8.816 -5.002 10.458 1.00 90.44 133 LEU A CA 1
ATOM 972 C C . LEU A 1 133 ? 8.170 -5.281 9.106 1.00 90.44 133 LEU A C 1
ATOM 974 O O . LEU A 1 133 ? 7.246 -6.088 9.048 1.00 90.44 133 LEU A O 1
ATOM 978 N N . ARG A 1 134 ? 8.633 -4.611 8.048 1.00 89.94 134 ARG A N 1
ATOM 979 C CA . ARG A 1 134 ? 8.169 -4.873 6.689 1.00 89.94 134 ARG A CA 1
ATOM 980 C C . ARG A 1 134 ? 8.620 -6.258 6.241 1.00 89.94 134 ARG A C 1
ATOM 982 O O . ARG A 1 134 ? 9.727 -6.698 6.542 1.00 89.94 134 ARG A O 1
ATOM 989 N N . ASN A 1 135 ? 7.752 -6.919 5.498 1.00 88.31 135 ASN A N 1
ATOM 990 C CA . ASN A 1 135 ? 8.029 -8.166 4.826 1.00 88.31 135 ASN A CA 1
ATOM 991 C C . ASN A 1 135 ? 8.976 -7.951 3.649 1.00 88.31 135 ASN A C 1
ATOM 993 O O . ASN A 1 135 ? 8.959 -6.926 2.960 1.00 88.31 135 ASN A O 1
ATOM 997 N N . ASP A 1 136 ? 9.725 -9.008 3.357 1.00 86.50 136 ASP A N 1
ATOM 998 C CA . ASP A 1 136 ? 10.449 -9.124 2.106 1.00 86.50 136 ASP A CA 1
ATOM 999 C C . ASP A 1 136 ? 9.453 -9.379 0.972 1.00 86.50 136 ASP A C 1
ATOM 1001 O O . ASP A 1 136 ? 8.845 -10.449 0.858 1.00 86.50 136 ASP A O 1
ATOM 1005 N N . TYR A 1 137 ? 9.277 -8.382 0.109 1.00 84.06 137 TYR A N 1
ATOM 1006 C CA . TYR A 1 137 ? 8.493 -8.562 -1.104 1.00 84.06 137 TYR A CA 1
ATOM 1007 C C . TYR A 1 137 ? 9.279 -9.420 -2.096 1.00 84.06 137 TYR A C 1
ATOM 1009 O O . TYR A 1 137 ? 10.442 -9.114 -2.382 1.00 84.06 137 TYR A O 1
ATOM 1017 N N . PRO A 1 138 ? 8.665 -10.469 -2.674 1.00 87.00 138 PRO A N 1
ATOM 1018 C CA . PRO A 1 138 ? 9.331 -11.237 -3.708 1.00 87.00 138 PRO A CA 1
ATOM 1019 C C . PRO A 1 138 ? 9.663 -10.305 -4.873 1.00 87.00 138 PRO A C 1
ATOM 1021 O O . PRO A 1 138 ? 8.806 -9.570 -5.370 1.00 87.00 138 PRO A O 1
ATOM 1024 N N . HIS A 1 139 ? 10.915 -10.336 -5.315 1.00 85.31 139 HIS A N 1
ATOM 1025 C CA . HIS A 1 139 ? 11.358 -9.563 -6.463 1.00 85.31 139 HIS A CA 1
ATOM 1026 C C . HIS A 1 139 ? 10.632 -10.054 -7.725 1.00 85.31 139 HIS A C 1
ATOM 1028 O O . HIS A 1 139 ? 10.927 -11.131 -8.240 1.00 85.31 139 HIS A O 1
ATOM 1034 N N . ARG A 1 140 ? 9.687 -9.257 -8.237 1.00 86.00 140 ARG A N 1
ATOM 1035 C CA . ARG A 1 140 ? 8.883 -9.604 -9.427 1.00 86.00 140 ARG A CA 1
ATOM 1036 C C . ARG A 1 140 ? 9.299 -8.893 -10.712 1.00 86.00 140 ARG A C 1
ATOM 1038 O O . ARG A 1 140 ? 8.752 -9.193 -11.770 1.00 86.00 140 ARG A O 1
ATOM 1045 N N . THR A 1 141 ? 10.258 -7.977 -10.619 1.00 90.00 141 THR A N 1
ATOM 1046 C CA . THR A 1 141 ? 10.614 -7.056 -11.699 1.00 90.00 141 THR A CA 1
ATOM 1047 C C . THR A 1 141 ? 12.116 -6.838 -11.744 1.00 90.00 141 THR A C 1
ATOM 1049 O O . THR A 1 141 ? 12.670 -6.388 -10.752 1.00 90.00 141 THR A O 1
ATOM 1052 N N . SER A 1 142 ? 12.754 -7.062 -12.896 1.00 92.19 142 SER A N 1
ATOM 1053 C CA . SER A 1 142 ? 14.134 -6.629 -13.154 1.00 92.19 142 SER A CA 1
ATOM 1054 C C . SER A 1 142 ? 14.152 -5.518 -14.199 1.00 92.19 142 SER A C 1
ATOM 1056 O O . SER A 1 142 ? 13.441 -5.600 -15.200 1.00 92.19 142 SER A O 1
ATOM 1058 N N . ALA A 1 143 ? 14.972 -4.492 -13.985 1.00 93.44 143 ALA A N 1
ATOM 1059 C CA . ALA A 1 143 ? 15.202 -3.433 -14.958 1.00 93.44 143 ALA A CA 1
ATOM 1060 C C . ALA A 1 143 ? 16.705 -3.215 -15.151 1.00 93.44 143 ALA A C 1
ATOM 1062 O O . ALA A 1 143 ? 17.479 -3.205 -14.193 1.00 93.44 143 ALA A O 1
ATOM 1063 N N . LEU A 1 144 ? 17.117 -3.041 -16.404 1.00 93.50 144 LEU A N 1
ATOM 1064 C CA . LEU A 1 144 ? 18.501 -2.815 -16.793 1.00 93.50 144 LEU A CA 1
ATOM 1065 C C . LEU A 1 144 ? 18.557 -1.716 -17.846 1.00 93.50 144 LEU A C 1
ATOM 1067 O O . LEU A 1 144 ? 17.940 -1.829 -18.899 1.00 93.50 144 LEU A O 1
ATOM 1071 N N . PHE A 1 145 ? 19.381 -0.701 -17.614 1.00 92.56 145 PHE A N 1
ATOM 1072 C CA . PHE A 1 145 ? 19.811 0.205 -18.671 1.00 92.56 145 PHE A CA 1
ATOM 1073 C C . PHE A 1 145 ? 21.227 -0.174 -19.102 1.00 92.56 145 PHE A C 1
ATOM 1075 O O . PHE A 1 145 ? 22.150 -0.161 -18.285 1.00 92.56 145 PHE A O 1
ATOM 1082 N N . SER A 1 146 ? 21.418 -0.561 -20.365 1.00 90.12 146 SER A N 1
ATOM 1083 C CA . SER A 1 146 ? 22.746 -0.953 -20.843 1.00 90.12 146 SER A CA 1
ATOM 1084 C C . SER A 1 146 ? 22.942 -0.685 -22.333 1.00 90.12 146 SER A C 1
ATOM 1086 O O . SER A 1 146 ? 22.100 -1.084 -23.139 1.00 90.12 146 SER A O 1
ATOM 1088 N N . PRO A 1 147 ? 24.113 -0.153 -22.738 1.00 87.62 147 PRO A N 1
ATOM 1089 C CA . PRO A 1 147 ? 24.484 -0.060 -24.148 1.00 87.62 147 PRO A CA 1
ATOM 1090 C C . PRO A 1 147 ? 24.493 -1.417 -24.865 1.00 87.62 147 PRO A C 1
ATOM 1092 O O . PRO A 1 147 ? 24.255 -1.468 -26.064 1.00 87.62 147 PRO A O 1
ATOM 1095 N N . LYS A 1 148 ? 24.715 -2.529 -24.143 1.00 89.81 148 LYS A N 1
ATOM 1096 C CA . LYS A 1 148 ? 24.702 -3.889 -24.719 1.00 89.81 148 LYS A CA 1
ATOM 1097 C C . LYS A 1 148 ? 23.335 -4.295 -25.262 1.00 89.81 148 LYS A C 1
ATOM 1099 O O . LYS A 1 148 ? 23.262 -5.114 -26.170 1.00 89.81 148 LYS A O 1
ATOM 1104 N N . ILE A 1 149 ? 22.275 -3.740 -24.681 1.00 89.44 149 ILE A N 1
ATOM 1105 C CA . ILE A 1 149 ? 20.902 -3.886 -25.159 1.00 89.44 149 ILE A CA 1
ATOM 1106 C C . ILE A 1 149 ? 20.392 -2.562 -25.738 1.00 89.44 149 ILE A C 1
ATOM 1108 O O . ILE A 1 149 ? 19.192 -2.394 -25.918 1.00 89.44 149 ILE A O 1
ATOM 1112 N N . GLU A 1 150 ? 21.287 -1.638 -26.092 1.00 90.44 150 GLU A N 1
ATOM 1113 C CA . GLU A 1 150 ? 20.982 -0.427 -26.868 1.00 90.44 150 GLU A CA 1
ATOM 1114 C C . GLU A 1 150 ? 19.802 0.391 -26.297 1.00 90.44 150 GLU A C 1
ATOM 1116 O O . GLU A 1 150 ? 19.046 1.020 -27.039 1.00 90.44 150 GLU A O 1
ATOM 1121 N N . GLY A 1 151 ? 19.628 0.359 -24.968 1.00 92.25 151 GLY A N 1
ATOM 1122 C CA . GLY A 1 151 ? 18.521 1.026 -24.289 1.00 92.25 151 GLY A CA 1
ATOM 1123 C C . GLY A 1 151 ? 18.133 0.396 -22.952 1.00 92.25 151 GLY A C 1
ATOM 1124 O O . GLY A 1 151 ? 18.985 -0.104 -22.206 1.00 92.25 151 GLY A O 1
ATOM 1125 N N . LEU A 1 152 ? 16.837 0.472 -22.643 1.00 94.12 152 LEU A N 1
ATOM 1126 C CA . LEU A 1 152 ? 16.247 0.005 -21.391 1.00 94.12 152 LEU A CA 1
ATOM 1127 C C . LEU A 1 152 ? 15.573 -1.353 -21.590 1.00 94.12 152 LEU A C 1
ATOM 1129 O O . LEU A 1 152 ? 14.713 -1.510 -22.452 1.00 94.12 152 LEU A O 1
ATOM 1133 N N . GLY A 1 153 ? 15.950 -2.322 -20.767 1.00 94.69 153 GLY A N 1
ATOM 1134 C CA . GLY A 1 153 ? 15.263 -3.591 -20.596 1.00 94.69 153 GLY A CA 1
ATOM 1135 C C . GLY A 1 153 ? 14.463 -3.580 -19.301 1.00 94.69 153 GLY A C 1
ATOM 1136 O O . GLY A 1 153 ? 14.978 -3.173 -18.262 1.00 94.69 153 GLY A O 1
ATOM 1137 N N . TRP A 1 154 ? 13.223 -4.044 -19.354 1.00 94.88 154 TRP A N 1
ATOM 1138 C CA . TRP A 1 154 ? 12.382 -4.252 -18.181 1.00 94.88 154 TRP A CA 1
ATOM 1139 C C . TRP A 1 154 ? 11.666 -5.586 -18.329 1.00 94.88 154 TRP A C 1
ATOM 1141 O O . TRP A 1 154 ? 10.951 -5.804 -19.302 1.00 94.88 154 TRP A O 1
ATOM 1151 N N . GLU A 1 155 ? 11.854 -6.492 -17.378 1.00 94.25 155 GLU A N 1
ATOM 1152 C CA . GLU A 1 155 ? 11.169 -7.774 -17.361 1.00 94.25 155 GLU A CA 1
ATOM 1153 C C . GLU A 1 155 ? 10.438 -8.079 -16.055 1.00 94.25 155 GLU A C 1
ATOM 1155 O O . GLU A 1 155 ? 10.773 -7.584 -14.980 1.00 94.25 155 GLU A O 1
ATOM 1160 N N . SER A 1 156 ? 9.445 -8.951 -16.188 1.00 93.19 156 SER A N 1
ATOM 1161 C CA . SER A 1 156 ? 8.710 -9.619 -15.118 1.00 93.19 156 SER A CA 1
ATOM 1162 C C . SER A 1 156 ? 8.839 -11.139 -15.273 1.00 93.19 156 SER A C 1
ATOM 1164 O O . SER A 1 156 ? 9.589 -11.631 -16.123 1.00 93.19 156 SER A O 1
ATOM 1166 N N . GLU A 1 157 ? 8.080 -11.914 -14.500 1.00 91.81 157 GLU A N 1
ATOM 1167 C CA . GLU A 1 157 ? 7.993 -13.370 -14.685 1.00 91.81 157 GLU A CA 1
ATOM 1168 C C . GLU A 1 157 ? 7.373 -13.768 -16.034 1.00 91.81 157 GLU A C 1
ATOM 1170 O O . GLU A 1 157 ? 7.709 -14.815 -16.576 1.00 91.81 157 GLU A O 1
ATOM 1175 N N . ARG A 1 158 ? 6.497 -12.932 -16.608 1.00 91.38 158 ARG A N 1
ATOM 1176 C CA . ARG A 1 158 ? 5.679 -13.298 -17.781 1.00 91.38 158 ARG A CA 1
ATOM 1177 C C . ARG A 1 158 ? 6.113 -12.628 -19.077 1.00 91.38 158 ARG A C 1
ATOM 1179 O O . ARG A 1 158 ? 5.898 -13.173 -20.156 1.00 91.38 158 ARG A O 1
ATOM 1186 N N . ILE A 1 159 ? 6.670 -11.430 -18.984 1.00 94.75 159 ILE A N 1
ATOM 1187 C CA . ILE A 1 159 ? 6.938 -10.579 -20.143 1.00 94.75 159 ILE A CA 1
ATOM 1188 C C . ILE A 1 159 ? 8.207 -9.769 -19.925 1.00 94.75 159 ILE A C 1
ATOM 1190 O O . ILE A 1 159 ? 8.487 -9.354 -18.799 1.00 94.75 159 ILE A O 1
ATOM 1194 N N . ALA A 1 160 ? 8.947 -9.538 -21.003 1.00 94.56 160 ALA A N 1
ATOM 1195 C CA . ALA A 1 160 ? 10.054 -8.601 -21.049 1.00 94.56 160 ALA A CA 1
ATOM 1196 C C . ALA A 1 160 ? 9.853 -7.588 -22.175 1.00 94.56 160 ALA A C 1
ATOM 1198 O O . ALA A 1 160 ? 9.359 -7.925 -23.251 1.00 94.56 160 ALA A O 1
ATOM 1199 N N . PHE A 1 161 ? 10.275 -6.361 -21.913 1.00 94.56 161 PHE A N 1
ATOM 1200 C CA . PHE A 1 161 ? 10.285 -5.239 -22.830 1.00 94.56 161 PHE A CA 1
ATOM 1201 C C . PHE A 1 161 ? 11.724 -4.788 -23.030 1.00 94.56 161 PHE A C 1
ATOM 1203 O O . PHE A 1 161 ? 12.500 -4.720 -22.074 1.00 94.56 161 PHE A O 1
ATOM 1210 N N . ARG A 1 162 ? 12.065 -4.435 -24.264 1.00 94.62 162 ARG A N 1
ATOM 1211 C CA . ARG A 1 162 ? 13.301 -3.724 -24.585 1.00 94.62 162 ARG A CA 1
ATOM 1212 C C . ARG A 1 162 ? 12.948 -2.496 -25.402 1.00 94.62 162 ARG A C 1
ATOM 1214 O O . ARG A 1 162 ? 12.364 -2.620 -26.473 1.00 94.62 162 ARG A O 1
ATOM 1221 N N . VAL A 1 163 ? 13.312 -1.327 -24.896 1.00 93.44 163 VAL A N 1
ATOM 1222 C CA . VAL A 1 163 ? 13.080 -0.038 -25.546 1.00 93.44 163 VAL A CA 1
ATOM 1223 C C . VAL A 1 163 ? 14.402 0.466 -26.105 1.00 93.44 163 VAL A C 1
ATOM 1225 O O . VAL A 1 163 ? 15.362 0.638 -25.351 1.00 93.44 163 VAL A O 1
ATOM 1228 N N . TYR A 1 164 ? 14.454 0.690 -27.417 1.00 92.50 164 TYR A N 1
ATOM 1229 C CA . TYR A 1 164 ? 15.645 1.185 -28.106 1.00 92.50 164 TYR A CA 1
ATOM 1230 C C . TYR A 1 164 ? 15.718 2.708 -28.032 1.00 92.50 164 TYR A C 1
ATOM 1232 O O . TYR A 1 164 ? 14.789 3.392 -28.454 1.00 92.50 164 TYR A O 1
ATOM 1240 N N . PHE A 1 165 ? 16.838 3.246 -27.547 1.00 88.75 165 PHE A N 1
ATOM 1241 C CA . PHE A 1 165 ? 17.079 4.697 -27.488 1.00 88.75 165 PHE A CA 1
ATOM 1242 C C . PHE A 1 165 ? 17.968 5.170 -28.641 1.00 88.75 165 PHE A C 1
ATOM 1244 O O . PHE A 1 165 ? 18.907 5.945 -28.466 1.00 88.75 165 PHE A O 1
ATOM 1251 N N . ASP A 1 166 ? 17.676 4.674 -29.837 1.00 87.31 166 ASP A N 1
ATOM 1252 C CA . ASP A 1 166 ? 18.355 5.040 -31.072 1.00 87.31 166 ASP A CA 1
ATOM 1253 C C . ASP A 1 166 ? 17.324 5.402 -32.161 1.00 87.31 166 ASP A C 1
ATOM 1255 O O . ASP A 1 166 ? 16.118 5.368 -31.894 1.00 87.31 166 ASP A O 1
ATOM 1259 N N . PRO A 1 167 ? 17.743 5.761 -33.390 1.00 90.88 167 PRO A N 1
ATOM 1260 C CA . PRO A 1 167 ? 16.815 6.186 -34.438 1.00 90.88 167 PRO A CA 1
ATOM 1261 C C . PRO A 1 167 ? 15.727 5.172 -34.819 1.00 90.88 167 PRO A C 1
ATOM 1263 O O . PRO A 1 167 ? 14.780 5.557 -35.502 1.00 90.88 167 PRO A O 1
ATOM 1266 N N . ARG A 1 168 ? 15.827 3.898 -34.407 1.00 88.25 168 ARG A N 1
ATOM 1267 C CA . ARG A 1 168 ? 14.753 2.916 -34.615 1.00 88.25 168 ARG A CA 1
ATOM 1268 C C . ARG A 1 168 ? 13.517 3.266 -33.792 1.00 88.25 168 ARG A C 1
ATOM 1270 O O . ARG A 1 168 ? 12.416 2.973 -34.247 1.00 88.25 168 ARG A O 1
ATOM 1277 N N . ASN A 1 169 ? 13.708 3.848 -32.600 1.00 87.75 169 ASN A N 1
ATOM 1278 C CA . ASN A 1 169 ? 12.655 4.180 -31.635 1.00 87.75 169 ASN A CA 1
ATOM 1279 C C . ASN A 1 169 ? 11.613 3.049 -31.490 1.00 87.75 169 ASN A C 1
ATOM 1281 O O . ASN A 1 169 ? 10.404 3.271 -31.550 1.00 87.75 169 ASN A O 1
ATOM 1285 N N . ALA A 1 170 ? 12.106 1.812 -31.405 1.00 91.94 170 ALA A N 1
ATOM 1286 C CA . ALA A 1 170 ? 11.296 0.602 -31.419 1.00 91.94 170 ALA A CA 1
ATOM 1287 C C . ALA A 1 170 ? 11.164 0.003 -30.012 1.00 91.94 170 ALA A C 1
ATOM 1289 O O . ALA A 1 170 ? 11.944 0.315 -29.106 1.00 91.94 170 ALA A O 1
ATOM 1290 N N . ILE A 1 171 ? 10.187 -0.890 -29.845 1.00 94.00 171 ILE A N 1
ATOM 1291 C CA . ILE A 1 171 ? 9.990 -1.673 -28.624 1.00 94.00 171 ILE A CA 1
ATOM 1292 C C . ILE A 1 171 ? 9.879 -3.144 -29.014 1.00 94.00 171 ILE A C 1
ATOM 1294 O O . ILE A 1 171 ? 8.975 -3.512 -29.763 1.00 94.00 171 ILE A O 1
ATOM 1298 N N . ASP A 1 172 ? 10.766 -3.975 -28.471 1.00 94.69 172 ASP A N 1
ATOM 1299 C CA . ASP A 1 172 ? 10.628 -5.428 -28.545 1.00 94.69 172 ASP A CA 1
ATOM 1300 C C . ASP A 1 172 ? 9.880 -5.945 -27.317 1.00 94.69 172 ASP A C 1
ATOM 1302 O O . ASP A 1 172 ? 10.096 -5.481 -26.192 1.00 94.69 172 ASP A O 1
ATOM 1306 N N . ILE A 1 173 ? 9.022 -6.942 -27.539 1.00 95.00 173 ILE A N 1
ATOM 1307 C CA . ILE A 1 173 ? 8.240 -7.611 -26.501 1.00 95.00 173 ILE A CA 1
ATOM 1308 C C . ILE A 1 173 ? 8.531 -9.110 -26.557 1.00 95.00 173 ILE A C 1
ATOM 1310 O O . ILE A 1 173 ? 8.362 -9.744 -27.599 1.00 95.00 173 ILE A O 1
ATOM 1314 N N . TYR A 1 174 ? 8.914 -9.691 -25.423 1.00 93.81 174 TYR A N 1
ATOM 1315 C CA . TYR A 1 174 ? 9.208 -11.115 -25.291 1.00 93.81 174 TYR A CA 1
ATOM 1316 C C . TYR A 1 174 ? 8.266 -11.760 -24.276 1.00 93.81 174 TYR A C 1
ATOM 1318 O O . TYR A 1 174 ? 8.227 -11.360 -23.113 1.00 93.81 174 TYR A O 1
ATOM 1326 N N . GLY A 1 175 ? 7.526 -12.784 -24.701 1.00 93.94 175 GLY A N 1
ATOM 1327 C CA . GLY A 1 175 ? 6.767 -13.643 -23.791 1.00 93.94 175 GLY A CA 1
ATOM 1328 C C . GLY A 1 175 ? 7.681 -14.676 -23.136 1.00 93.94 175 GLY A C 1
ATOM 1329 O O . GLY A 1 175 ? 8.399 -15.395 -23.833 1.00 93.94 175 GLY A O 1
ATOM 133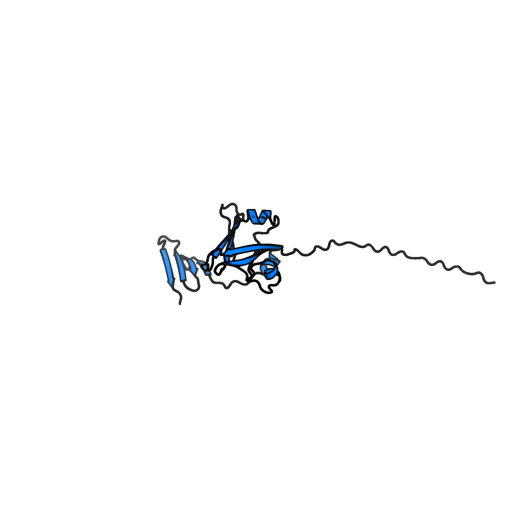0 N N . LYS A 1 176 ? 7.649 -14.758 -21.807 1.00 90.50 176 LYS A N 1
ATOM 1331 C CA . LYS A 1 176 ? 8.400 -15.741 -21.016 1.00 90.50 176 LYS A CA 1
ATOM 1332 C C . LYS A 1 176 ? 7.507 -16.955 -20.738 1.00 90.50 176 LYS A C 1
ATOM 1334 O O . LYS A 1 176 ? 6.289 -16.812 -20.629 1.00 90.50 176 LYS A O 1
ATOM 1339 N N . ARG A 1 177 ? 8.111 -18.146 -20.720 1.00 80.19 177 ARG A N 1
ATOM 1340 C CA . ARG A 1 177 ? 7.435 -19.411 -20.391 1.00 80.19 177 ARG A CA 1
ATOM 1341 C C . ARG A 1 177 ? 7.669 -19.769 -18.939 1.00 80.19 177 ARG A C 1
ATOM 1343 O O . ARG A 1 177 ? 8.806 -19.522 -18.484 1.00 80.19 177 ARG A O 1
#

Sequence (177 aa):
MQGAKAVRRLGYLTFLLLIACPVWCGQRIQGIKVAIENPTGAARPAADVVVSIPVLLKIAPDLTLGSLMVTATGAATLAQDAATMEATEIPSQVDDLDGDGGGDELAFQIDLAPHQTRIVTISYGDADRILRLRNDYPHRTSALFSPKIEGLGWESERIAFRVYFDPRNAIDIYGKR

pLDDT: mean 87.47, std 16.47, range [41.34, 98.44]

Foldseek 3Di:
DDDDDDDDDDDDDDDDDPDPDPPPPPKDWDKDKDKDWDQAQAWDAFDKDKAFPVVVCVVPVPFDQLQKWKWKDQDQDPVVVVVDPDTHTWDWDFDDDPPPPDGGIIITTDTDHGGGMMMMMIIGIDNVVSVVVDDDDPPFKDWDADVVLQGIWIDGQFKIWRAHPDPVRDIDIDGHD

Secondary structure (DSSP, 8-state):
---------------------------PPEEEEEEEE--SSS-EEEEEEEEEHHHHHHH-TT--GGGEEEEE-S-SSHHHHHT-S--EEE-EEEE-SSSSSS--EEEEEEEE-TT-EEEEEEEES-HHHHHHHS------EEEEEEGGGTEEEEEESSEEEEEE-STT--EEEEE--

Radius of gyration: 29.77 Å; chains: 1; bounding box: 64×39×124 Å